Protein AF-A0A6N7UZ13-F1 (afdb_monomer_lite)

Sequence (105 aa):
MAEPQRTPAGPDYGNVPVIVSGVIAGFVAVTTAVVSTGGAENELRWQLGLAAGCITFIVCLLTFLLMIIAGKPNPDSMGHGSGVNRRFGAVPGSEDKDPDESRND

Secondary structure (DSSP, 8-state):
-------------TTHHHHHHHHHHHHHHHHHHHHTTTTSS----HHHHHHHHHHHHHHHHHHHHHHHHHHSPPPGGGTS-------TT--TT-----S------

pLDDT: mean 70.83, std 13.73, range [43.69, 94.56]

Foldseek 3Di:
DDDDPPDPPDPPCVCVLLVVLLVVLLVQLVCCQVVVCPPDPDPRPSVRSNVSSVVSSVVSSVVVVVVCVVPDDDPPVVPPDPPDPPPPPDDPDDDPPDPPPDPDD

Radius of gyration: 30.31 Å; chains: 1; bounding box: 91×40×66 Å

Structure (mmCIF, N/CA/C/O backbone):
data_AF-A0A6N7UZ13-F1
#
_entry.id   AF-A0A6N7UZ13-F1
#
loop_
_atom_site.group_PDB
_atom_site.id
_atom_site.type_symbol
_atom_site.label_atom_id
_atom_site.label_alt_id
_atom_site.label_comp_id
_atom_site.label_asym_id
_atom_site.label_entity_id
_atom_site.label_seq_id
_atom_site.pdbx_PDB_ins_code
_atom_site.Cartn_x
_atom_site.Cartn_y
_atom_site.Cartn_z
_atom_site.occupancy
_atom_site.B_iso_or_equiv
_atom_site.auth_seq_id
_atom_site.auth_comp_id
_atom_site.auth_asym_id
_atom_site.auth_atom_id
_atom_site.pdbx_PDB_model_num
ATOM 1 N N . MET A 1 1 ? 14.523 9.155 -40.745 1.00 45.91 1 MET A N 1
ATOM 2 C CA . MET A 1 1 ? 13.078 8.859 -40.658 1.00 45.91 1 MET A CA 1
ATOM 3 C C . MET A 1 1 ? 12.924 7.821 -39.557 1.00 45.91 1 MET A C 1
ATOM 5 O O . MET A 1 1 ? 13.452 6.735 -39.728 1.00 45.91 1 MET A O 1
ATOM 9 N N . ALA A 1 2 ? 12.377 8.185 -38.394 1.00 43.69 2 ALA A N 1
ATOM 10 C CA . ALA A 1 2 ? 12.247 7.270 -37.256 1.00 43.69 2 ALA A CA 1
ATOM 11 C C . ALA A 1 2 ? 10.892 6.549 -37.328 1.00 43.69 2 ALA A C 1
ATOM 13 O O . ALA A 1 2 ? 9.867 7.205 -37.511 1.00 43.69 2 ALA A O 1
ATOM 14 N N . GLU A 1 3 ? 10.898 5.219 -37.230 1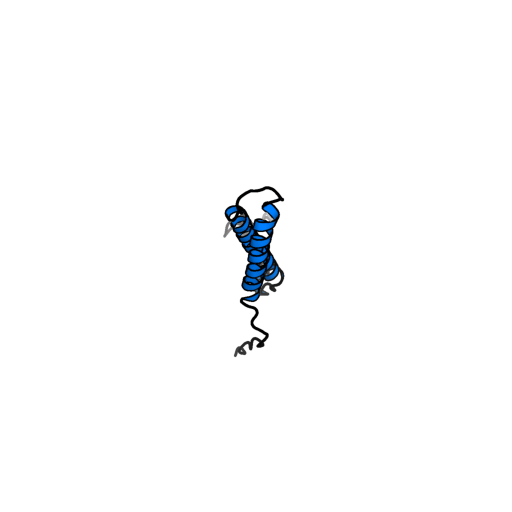.00 54.44 3 GLU A N 1
ATOM 15 C CA . GLU A 1 3 ? 9.679 4.408 -37.188 1.00 54.44 3 GLU A CA 1
ATOM 16 C C . GLU A 1 3 ? 8.849 4.715 -35.929 1.00 54.44 3 GLU A C 1
ATOM 18 O O . GLU A 1 3 ? 9.413 4.836 -34.836 1.00 54.44 3 GLU A O 1
AT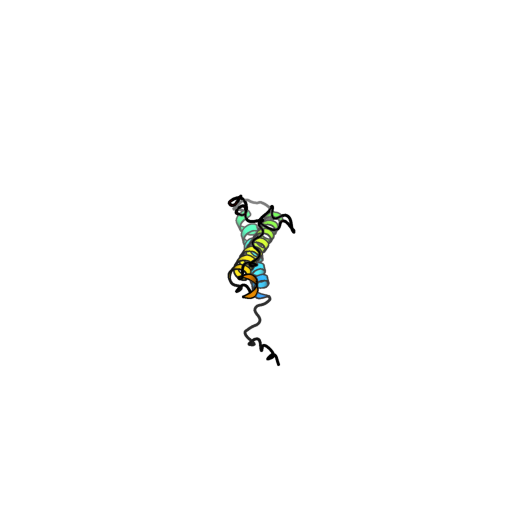OM 23 N N . PRO A 1 4 ? 7.510 4.799 -36.039 1.00 57.47 4 PRO A N 1
ATOM 24 C CA . PRO A 1 4 ? 6.648 4.909 -34.877 1.00 57.47 4 PRO A CA 1
ATOM 25 C C . PRO A 1 4 ? 6.671 3.570 -34.134 1.00 57.47 4 PRO A C 1
ATOM 27 O O . PRO A 1 4 ? 6.207 2.552 -34.644 1.00 57.47 4 PRO A O 1
ATOM 30 N N . GLN A 1 5 ? 7.224 3.572 -32.922 1.00 56.09 5 GLN A N 1
ATOM 31 C CA . GLN A 1 5 ? 7.193 2.435 -32.006 1.00 56.09 5 GLN A CA 1
ATOM 32 C C . GLN A 1 5 ? 5.733 2.021 -31.755 1.00 56.09 5 GLN A C 1
ATOM 34 O O . GLN A 1 5 ? 5.032 2.637 -30.954 1.00 56.09 5 GLN A O 1
ATOM 39 N N . ARG A 1 6 ? 5.246 0.983 -32.447 1.00 55.78 6 ARG A N 1
ATOM 40 C CA . ARG A 1 6 ? 3.990 0.324 -32.078 1.00 55.78 6 ARG A CA 1
ATOM 41 C C . ARG A 1 6 ? 4.240 -0.482 -30.812 1.00 55.78 6 ARG A C 1
ATOM 43 O O . ARG A 1 6 ? 4.770 -1.588 -30.871 1.00 55.78 6 ARG A O 1
ATOM 50 N N . THR A 1 7 ? 3.828 0.060 -29.674 1.00 61.19 7 THR A N 1
ATOM 51 C CA . THR A 1 7 ? 3.645 -0.729 -28.456 1.00 61.19 7 THR A CA 1
ATOM 52 C C . THR A 1 7 ? 2.611 -1.823 -28.752 1.00 61.19 7 THR A C 1
ATOM 54 O O . THR A 1 7 ? 1.515 -1.499 -29.219 1.00 61.19 7 THR A O 1
ATOM 57 N N . PRO A 1 8 ? 2.927 -3.114 -28.553 1.00 55.81 8 PRO A N 1
ATOM 58 C CA . PRO A 1 8 ? 1.943 -4.168 -28.736 1.00 55.81 8 PRO A CA 1
ATOM 59 C C . PRO A 1 8 ? 0.815 -3.964 -27.720 1.00 55.81 8 PRO A C 1
ATOM 61 O O . PRO A 1 8 ? 1.076 -3.711 -26.545 1.00 55.81 8 PRO A O 1
ATOM 64 N N . ALA A 1 9 ? -0.434 -4.069 -28.177 1.00 60.78 9 ALA A N 1
ATOM 65 C CA . ALA A 1 9 ? -1.629 -4.051 -27.336 1.00 60.78 9 ALA A CA 1
ATOM 66 C C . ALA A 1 9 ? -1.704 -5.347 -26.503 1.00 60.78 9 ALA A C 1
ATOM 68 O O . ALA A 1 9 ? -2.525 -6.226 -26.755 1.00 60.78 9 ALA A O 1
ATOM 69 N N . GLY A 1 10 ? -0.777 -5.511 -25.559 1.00 59.28 10 GLY A N 1
ATOM 70 C CA . GLY A 1 10 ? -0.914 -6.463 -24.464 1.00 59.28 10 GLY A CA 1
ATOM 71 C C . GLY A 1 10 ? -1.975 -5.962 -23.479 1.00 59.28 10 GLY A C 1
ATOM 72 O O . GLY A 1 10 ? -2.268 -4.764 -23.476 1.00 59.28 10 GLY A O 1
ATOM 73 N N . PRO A 1 11 ? -2.571 -6.841 -22.655 1.00 61.12 11 PRO A N 1
ATOM 74 C CA . PRO A 1 11 ? -3.552 -6.414 -21.666 1.00 61.12 11 PRO A CA 1
ATOM 75 C C . PRO A 1 11 ? -2.959 -5.303 -20.792 1.00 61.12 11 PRO A C 1
ATOM 77 O O . PRO A 1 11 ? -1.842 -5.432 -20.291 1.00 61.12 11 PRO A O 1
ATOM 80 N N . ASP A 1 12 ? -3.677 -4.189 -20.667 1.00 69.88 12 ASP A N 1
ATOM 81 C CA . ASP A 1 12 ? -3.227 -3.043 -19.884 1.00 69.88 12 ASP A CA 1
ATOM 82 C C . ASP A 1 12 ? -3.296 -3.392 -18.394 1.00 69.88 12 ASP A C 1
ATOM 84 O O . ASP A 1 12 ? -4.357 -3.397 -17.767 1.00 69.88 12 ASP A O 1
ATOM 88 N N . TYR A 1 13 ? -2.140 -3.743 -17.833 1.00 68.88 13 TYR A N 1
ATOM 89 C CA . TYR A 1 13 ? -1.992 -4.094 -16.426 1.00 68.88 13 TYR A CA 1
ATOM 90 C C . TYR A 1 13 ? -1.685 -2.876 -15.537 1.00 68.88 13 TYR A C 1
ATOM 92 O O . TYR A 1 13 ? -1.335 -3.065 -14.370 1.00 68.88 13 TYR A O 1
ATOM 100 N N . GLY A 1 14 ? -1.813 -1.639 -16.041 1.00 75.88 14 GLY A N 1
ATOM 101 C CA . GLY A 1 14 ? -1.356 -0.422 -15.354 1.00 75.88 14 GLY A CA 1
ATOM 102 C C . GLY A 1 14 ? -1.873 -0.261 -13.920 1.00 75.88 14 GLY A C 1
ATOM 103 O O . GLY A 1 14 ? -1.135 0.174 -13.038 1.00 75.88 14 GLY A O 1
ATOM 104 N N . ASN A 1 15 ? -3.104 -0.710 -13.655 1.00 83.81 15 ASN A N 1
ATOM 105 C CA . ASN A 1 15 ? -3.736 -0.595 -12.335 1.00 83.81 15 ASN A CA 1
ATOM 106 C C . ASN A 1 15 ? -3.706 -1.892 -11.512 1.00 83.81 15 ASN A C 1
ATOM 108 O O . ASN A 1 15 ? -4.105 -1.889 -10.345 1.00 83.81 15 ASN A O 1
ATOM 112 N N . VAL A 1 16 ? -3.232 -3.004 -12.081 1.00 87.19 16 VAL A N 1
ATOM 113 C CA . VAL A 1 16 ? -3.232 -4.315 -11.410 1.00 87.19 16 VAL A CA 1
ATOM 114 C C . VAL A 1 16 ? -2.473 -4.313 -10.080 1.00 87.19 16 VAL A C 1
ATOM 116 O O . VAL A 1 16 ? -3.028 -4.830 -9.110 1.00 87.19 16 VAL A O 1
ATOM 119 N N . PRO A 1 17 ? -1.287 -3.686 -9.954 1.00 85.69 17 PRO A N 1
ATOM 120 C CA . PRO A 1 17 ? -0.578 -3.631 -8.675 1.00 85.69 17 PRO A CA 1
ATOM 121 C C . PRO A 1 17 ? -1.401 -2.967 -7.565 1.00 85.69 17 PRO A C 1
ATOM 123 O O . PRO A 1 17 ? -1.397 -3.429 -6.425 1.00 85.69 17 PRO A O 1
ATOM 126 N N . VAL A 1 18 ? -2.146 -1.910 -7.899 1.00 87.31 18 VAL A N 1
ATOM 127 C CA . VAL A 1 18 ? -2.963 -1.154 -6.939 1.00 87.31 18 VAL A CA 1
ATOM 128 C C . VAL A 1 18 ? -4.191 -1.957 -6.526 1.00 87.31 18 VAL A C 1
ATOM 130 O O . VAL A 1 18 ? -4.480 -2.067 -5.335 1.00 87.31 18 VAL A O 1
ATOM 133 N N . ILE A 1 19 ? -4.884 -2.560 -7.495 1.00 89.19 19 ILE A N 1
ATOM 134 C CA . ILE A 1 19 ? -6.095 -3.352 -7.246 1.00 89.19 19 ILE A CA 1
ATOM 135 C C . ILE A 1 19 ? -5.761 -4.571 -6.378 1.00 89.19 19 ILE A C 1
ATOM 137 O O . ILE A 1 19 ? -6.415 -4.801 -5.362 1.00 89.19 19 ILE A O 1
ATOM 141 N N . VAL A 1 20 ? -4.708 -5.316 -6.728 1.00 89.62 20 VAL A N 1
ATOM 142 C CA . VAL A 1 20 ? -4.282 -6.505 -5.974 1.00 89.62 20 VAL A CA 1
ATOM 143 C C . VAL A 1 20 ? -3.837 -6.127 -4.561 1.00 89.62 20 VAL A C 1
ATOM 145 O O . VAL A 1 20 ? -4.274 -6.756 -3.597 1.00 89.62 20 VAL A O 1
ATOM 148 N N . SER A 1 21 ? -3.039 -5.063 -4.414 1.00 84.56 21 SER A N 1
ATOM 149 C CA . SER A 1 21 ? -2.620 -4.574 -3.092 1.00 84.56 21 SER A CA 1
ATOM 150 C C . SER A 1 21 ? -3.819 -4.162 -2.236 1.00 84.56 21 SER A C 1
ATOM 152 O O . SER A 1 21 ? -3.855 -4.469 -1.046 1.00 84.56 21 SER A O 1
ATOM 154 N N . GLY A 1 22 ? -4.820 -3.506 -2.832 1.00 86.62 22 GLY A N 1
ATOM 155 C CA . GLY A 1 22 ? -6.032 -3.068 -2.138 1.00 86.62 22 GLY A CA 1
ATOM 156 C C . GLY A 1 22 ? -6.872 -4.234 -1.617 1.00 86.62 22 GLY A C 1
ATOM 157 O O . GLY A 1 22 ? -7.305 -4.211 -0.465 1.00 86.62 22 GLY A O 1
ATOM 158 N N . VAL A 1 23 ? -7.050 -5.284 -2.426 1.00 91.69 23 VAL A N 1
ATOM 159 C CA . VAL A 1 23 ? -7.785 -6.494 -2.019 1.00 91.69 23 VAL A CA 1
ATOM 160 C C . VAL A 1 23 ? -7.077 -7.205 -0.865 1.00 91.69 23 VAL A C 1
ATOM 162 O O . VAL A 1 23 ? -7.719 -7.543 0.131 1.00 91.69 23 VAL A O 1
ATOM 165 N N . ILE A 1 24 ? -5.756 -7.390 -0.961 1.00 87.75 24 ILE A N 1
ATOM 166 C CA . ILE A 1 24 ? -4.960 -8.032 0.097 1.00 87.75 24 ILE A CA 1
ATOM 167 C C . ILE A 1 24 ? -5.023 -7.210 1.388 1.00 87.75 24 ILE A C 1
ATOM 169 O O . ILE A 1 24 ? -5.264 -7.763 2.459 1.00 87.75 24 ILE A O 1
ATOM 173 N N . ALA A 1 25 ? -4.866 -5.890 1.294 1.00 84.62 25 ALA A N 1
ATOM 174 C CA . ALA A 1 25 ? -4.943 -4.998 2.444 1.00 84.62 25 ALA A CA 1
ATOM 175 C C . ALA A 1 25 ? -6.315 -5.028 3.124 1.00 84.62 25 ALA A C 1
ATOM 177 O O . ALA A 1 25 ? -6.386 -5.099 4.350 1.00 84.62 25 ALA A O 1
ATOM 178 N N . GLY A 1 26 ? -7.398 -5.016 2.342 1.00 84.12 26 GLY A N 1
ATOM 179 C CA . GLY A 1 26 ? -8.757 -5.145 2.864 1.00 84.12 26 GLY A CA 1
ATOM 180 C C . GLY A 1 26 ? -8.966 -6.477 3.580 1.00 84.12 26 GLY A C 1
ATOM 181 O O . GLY A 1 26 ? -9.479 -6.500 4.699 1.00 84.12 26 GLY A O 1
ATOM 182 N N . PHE A 1 27 ? -8.498 -7.577 2.985 1.00 89.81 27 PHE A N 1
ATOM 183 C CA . PHE A 1 27 ? -8.563 -8.896 3.609 1.00 89.81 27 PHE A CA 1
ATOM 184 C C . PHE A 1 27 ? -7.795 -8.929 4.936 1.00 89.81 27 PHE A C 1
ATOM 186 O O . PHE A 1 27 ? -8.360 -9.319 5.955 1.00 89.81 27 PHE A O 1
ATOM 193 N N . VAL A 1 28 ? -6.555 -8.430 4.954 1.00 85.50 28 VAL A N 1
ATOM 194 C CA . VAL A 1 28 ? -5.724 -8.376 6.165 1.00 85.50 28 VAL A CA 1
ATOM 195 C C . VAL A 1 28 ? -6.329 -7.471 7.236 1.00 85.50 28 VAL A C 1
ATOM 197 O O . VAL A 1 28 ? -6.275 -7.820 8.417 1.00 85.50 28 VAL A O 1
ATOM 200 N N . ALA A 1 29 ? -6.948 -6.350 6.860 1.00 77.19 29 ALA A N 1
ATOM 201 C CA . ALA A 1 29 ? -7.633 -5.464 7.797 1.00 77.19 29 ALA A CA 1
ATOM 202 C C . ALA A 1 29 ? -8.775 -6.192 8.516 1.00 77.19 29 ALA A C 1
ATOM 204 O O . ALA A 1 29 ? -8.867 -6.149 9.744 1.00 77.19 29 ALA A O 1
ATOM 205 N N . VAL A 1 30 ? -9.608 -6.907 7.750 1.00 80.94 30 VAL A N 1
ATOM 206 C CA . VAL A 1 30 ? -10.750 -7.669 8.270 1.00 80.94 30 VAL A CA 1
ATOM 207 C C . VAL A 1 30 ? -10.273 -8.841 9.125 1.00 80.94 30 VAL A C 1
ATOM 209 O O . VAL A 1 30 ? -10.726 -8.986 10.261 1.00 80.94 30 VAL A O 1
ATOM 212 N N . THR A 1 31 ? -9.322 -9.647 8.645 1.00 81.62 31 THR A N 1
ATOM 213 C CA . THR A 1 31 ? -8.805 -10.781 9.423 1.00 81.62 31 THR A CA 1
ATOM 214 C C . THR A 1 31 ? -8.095 -10.320 10.686 1.00 81.62 31 THR A C 1
ATOM 216 O O . THR A 1 31 ? -8.275 -10.934 11.728 1.00 81.62 31 THR A O 1
ATOM 219 N N . THR A 1 32 ? -7.337 -9.222 10.643 1.00 80.00 32 THR A N 1
ATOM 220 C CA . THR A 1 32 ? -6.668 -8.675 11.834 1.00 80.00 32 THR A CA 1
ATOM 221 C C . THR A 1 32 ? -7.677 -8.128 12.836 1.00 80.00 32 THR A C 1
ATOM 223 O O . THR A 1 32 ? -7.543 -8.390 14.030 1.00 80.00 32 THR A O 1
ATOM 226 N N . ALA A 1 33 ? -8.711 -7.422 12.366 1.00 74.25 33 ALA A N 1
ATOM 227 C CA . ALA A 1 33 ? -9.786 -6.926 13.221 1.00 74.25 33 ALA A CA 1
ATOM 228 C C . ALA A 1 33 ? -10.508 -8.066 13.951 1.00 74.25 33 ALA A C 1
ATOM 230 O O . ALA A 1 33 ? -10.815 -7.916 15.128 1.00 74.25 33 ALA A O 1
ATOM 231 N N . VAL A 1 34 ? -10.743 -9.197 13.276 1.00 74.50 34 VAL A N 1
ATOM 232 C CA . VAL A 1 34 ? -11.436 -10.362 13.848 1.00 74.50 34 VAL A CA 1
ATOM 233 C C . VAL A 1 34 ? -10.498 -11.198 14.722 1.00 74.50 34 VAL A C 1
ATOM 235 O O . VAL A 1 34 ? -10.812 -11.462 15.877 1.00 74.50 34 VAL A O 1
ATOM 238 N N . VAL A 1 35 ? -9.319 -11.579 14.231 1.00 74.75 35 VAL A N 1
ATOM 239 C CA . VAL A 1 35 ? -8.372 -12.451 14.953 1.00 74.75 35 VAL A CA 1
ATOM 240 C C . VAL A 1 35 ? -7.800 -11.762 16.192 1.00 74.75 35 VAL A C 1
ATOM 242 O O . VAL A 1 35 ? -7.623 -12.412 17.221 1.00 74.75 35 VAL A O 1
ATOM 245 N N . SER A 1 36 ? -7.585 -10.441 16.155 1.00 66.75 36 SER A N 1
ATOM 246 C CA . SER A 1 36 ? -7.120 -9.700 17.334 1.00 66.75 36 SER A CA 1
ATOM 247 C C . SER A 1 36 ? -8.132 -9.681 18.489 1.00 66.75 36 SER A C 1
ATOM 249 O O . SER A 1 36 ? -7.746 -9.287 19.590 1.00 66.75 36 SER A O 1
ATOM 251 N N . THR A 1 37 ? -9.394 -10.072 18.278 1.00 65.12 37 THR A N 1
ATOM 252 C CA . THR A 1 37 ? -10.382 -10.171 19.370 1.00 65.12 37 THR A CA 1
ATOM 253 C C . THR A 1 37 ? -10.187 -11.416 20.236 1.00 65.12 37 THR A C 1
ATOM 255 O O . THR A 1 37 ? -10.702 -11.455 21.348 1.00 65.12 37 THR A O 1
ATOM 258 N N . GLY A 1 38 ? -9.392 -12.397 19.779 1.00 54.56 38 GLY A N 1
ATOM 259 C CA . GLY A 1 38 ? -8.701 -13.370 20.636 1.00 54.56 38 GLY A CA 1
ATOM 260 C C . GLY A 1 38 ? -9.545 -14.175 21.636 1.00 54.56 38 GLY A C 1
ATOM 261 O O . GLY A 1 38 ? -8.971 -14.738 22.561 1.00 54.56 38 GLY A O 1
ATOM 262 N N . GLY A 1 39 ? -10.872 -14.237 21.491 1.00 55.97 39 GLY A N 1
ATOM 263 C CA . GLY A 1 39 ? -11.761 -15.006 22.369 1.00 55.97 39 GLY A CA 1
ATOM 264 C C . GLY A 1 39 ? -12.215 -14.323 23.667 1.00 55.97 39 GLY A C 1
ATOM 265 O O . GLY A 1 39 ? -12.885 -14.977 24.459 1.00 55.97 39 GLY A O 1
ATOM 266 N N . ALA A 1 40 ? -11.918 -13.042 23.900 1.00 45.56 40 ALA A N 1
ATOM 267 C CA . ALA A 1 40 ? -12.403 -12.320 25.079 1.00 45.56 40 ALA A CA 1
ATOM 268 C C . ALA A 1 40 ? -13.290 -11.156 24.645 1.00 45.56 40 ALA A C 1
ATOM 270 O O . ALA A 1 40 ? -12.803 -10.322 23.892 1.00 45.56 40 ALA A O 1
ATOM 271 N N . GLU A 1 41 ? -14.539 -11.168 25.126 1.00 54.47 41 GLU A N 1
ATOM 272 C CA . GLU A 1 41 ? -15.594 -10.152 25.385 1.00 54.47 41 GLU A CA 1
ATOM 273 C C . GLU A 1 41 ? -15.340 -8.649 25.087 1.00 54.47 41 GLU A C 1
ATOM 275 O O . GLU A 1 41 ? -15.992 -7.774 25.648 1.00 54.47 41 GLU A O 1
ATOM 280 N N . ASN A 1 42 ? -14.408 -8.314 24.207 1.00 57.62 42 ASN A N 1
ATOM 281 C CA . ASN A 1 42 ? -13.910 -6.977 23.947 1.00 57.62 42 ASN A CA 1
ATOM 282 C C . ASN A 1 42 ? -14.437 -6.477 22.605 1.00 57.62 42 ASN A C 1
ATOM 284 O O . ASN A 1 42 ? -14.531 -7.229 21.630 1.00 57.62 42 ASN A O 1
ATOM 288 N N . GLU A 1 43 ? -14.741 -5.180 22.561 1.00 62.19 43 GLU A N 1
ATOM 289 C CA . GLU A 1 43 ? -15.171 -4.481 21.355 1.00 62.19 43 GLU A CA 1
ATOM 290 C C . GLU A 1 43 ? -14.219 -4.724 20.181 1.00 62.19 43 GLU A C 1
ATOM 292 O O . GLU A 1 43 ? -12.990 -4.767 20.309 1.00 62.19 43 GLU A O 1
ATOM 297 N N . LEU A 1 44 ? -14.823 -4.864 19.004 1.00 61.28 44 LEU A N 1
ATOM 298 C CA . LEU A 1 44 ? -14.139 -5.098 17.745 1.00 61.28 44 LEU A CA 1
ATOM 299 C C . LEU A 1 44 ? -13.104 -3.982 17.520 1.00 61.28 44 LEU A C 1
ATOM 301 O O . LEU A 1 44 ? -13.457 -2.818 17.327 1.00 61.28 44 LEU A O 1
ATOM 305 N N . ARG A 1 45 ? -11.807 -4.326 17.574 1.00 71.00 45 ARG A N 1
ATOM 306 C CA . ARG A 1 45 ? -10.687 -3.363 17.529 1.00 71.00 45 ARG A CA 1
ATOM 307 C C . ARG A 1 45 ? -10.452 -2.843 16.111 1.00 71.00 45 ARG A C 1
ATOM 309 O O . ARG A 1 45 ? -9.404 -3.074 15.505 1.00 71.00 45 ARG A O 1
ATOM 316 N N . TRP A 1 46 ? -11.423 -2.099 15.593 1.00 73.56 46 TRP A N 1
ATOM 317 C CA . TRP A 1 46 ? -11.414 -1.548 14.239 1.00 73.56 46 TRP A CA 1
ATOM 318 C C . TRP A 1 46 ? -10.194 -0.662 13.966 1.00 73.56 46 TRP A C 1
ATOM 320 O O . TRP A 1 46 ? -9.621 -0.718 12.883 1.00 73.56 46 TRP A O 1
ATOM 330 N N . GLN A 1 47 ? -9.728 0.084 14.972 1.00 73.94 47 GLN A N 1
ATOM 331 C CA . GLN A 1 47 ? -8.522 0.909 14.851 1.00 73.94 47 GLN A CA 1
ATOM 332 C C . GLN A 1 47 ? -7.270 0.075 14.541 1.00 73.94 47 GLN A C 1
ATOM 334 O O . GLN A 1 47 ? -6.432 0.497 13.747 1.00 73.94 47 GLN A O 1
ATOM 339 N N . LEU A 1 48 ? -7.157 -1.124 15.125 1.00 79.31 48 LEU A N 1
ATOM 340 C CA . LEU A 1 48 ? -6.015 -2.007 14.898 1.00 79.31 48 LEU A CA 1
ATOM 341 C C . LEU A 1 48 ? -6.110 -2.711 13.541 1.00 79.31 48 LEU A C 1
ATOM 343 O O . LEU A 1 48 ? -5.110 -2.799 12.833 1.00 79.31 48 LEU A O 1
ATOM 347 N N . GLY A 1 49 ? -7.310 -3.156 13.156 1.00 75.62 49 GLY A N 1
ATOM 348 C CA . GLY A 1 49 ? -7.557 -3.721 11.827 1.00 75.62 49 GLY A CA 1
ATOM 349 C C . GLY A 1 49 ? -7.277 -2.720 10.705 1.00 75.62 49 GLY A C 1
ATOM 350 O O . GLY A 1 49 ? -6.555 -3.041 9.765 1.00 75.62 49 GLY A O 1
ATOM 351 N N . LEU A 1 50 ? -7.767 -1.483 10.834 1.00 80.38 50 LEU A N 1
ATOM 352 C CA . LEU A 1 50 ? -7.528 -0.413 9.862 1.00 80.38 50 LEU A CA 1
ATOM 353 C C . LEU A 1 50 ? -6.038 -0.062 9.760 1.00 80.38 50 LEU A C 1
ATOM 355 O O . LEU A 1 50 ? -5.507 0.033 8.655 1.00 80.38 50 LEU A O 1
ATOM 359 N N . ALA A 1 51 ? -5.346 0.081 10.896 1.00 82.50 51 ALA A N 1
ATOM 360 C CA . ALA A 1 51 ? -3.911 0.349 10.909 1.00 82.50 51 ALA A CA 1
ATOM 361 C C . ALA A 1 51 ? -3.117 -0.776 10.224 1.00 82.50 51 ALA A C 1
ATOM 363 O O . ALA A 1 51 ? -2.289 -0.504 9.353 1.00 82.50 51 ALA A O 1
ATOM 364 N N . ALA A 1 52 ? -3.407 -2.038 10.555 1.00 77.44 52 ALA A N 1
ATOM 365 C CA . ALA A 1 52 ? -2.758 -3.196 9.943 1.00 77.44 52 ALA A CA 1
ATOM 366 C C . ALA A 1 52 ? -3.044 -3.303 8.434 1.00 77.44 52 ALA A C 1
ATOM 368 O O . ALA A 1 52 ? -2.137 -3.601 7.653 1.00 77.44 52 ALA A O 1
ATOM 369 N N . GLY A 1 53 ? -4.274 -3.000 8.012 1.00 79.75 53 GLY A N 1
ATOM 370 C CA . GLY A 1 53 ? -4.658 -2.916 6.603 1.00 79.75 53 GLY A CA 1
ATOM 371 C C . GLY A 1 53 ? -3.859 -1.863 5.840 1.00 79.75 53 GLY A C 1
ATOM 372 O O . GLY A 1 53 ? -3.253 -2.174 4.816 1.00 79.75 53 GLY A O 1
ATOM 373 N N . CYS A 1 54 ? -3.789 -0.637 6.369 1.00 81.44 54 CYS A N 1
ATOM 374 C CA . CYS A 1 54 ? -3.017 0.455 5.770 1.00 81.44 54 CYS A CA 1
ATOM 375 C C . CYS A 1 54 ? -1.529 0.110 5.640 1.00 81.44 54 CYS A C 1
ATOM 377 O O . CYS A 1 54 ? -0.936 0.333 4.586 1.00 81.44 54 CYS A O 1
ATOM 379 N N . ILE A 1 55 ? -0.929 -0.469 6.684 1.00 88.31 55 ILE A N 1
ATOM 380 C CA . ILE A 1 55 ? 0.480 -0.885 6.654 1.00 88.31 55 ILE A CA 1
ATOM 381 C C . ILE A 1 55 ? 0.693 -1.943 5.568 1.00 88.31 55 ILE A C 1
ATOM 383 O O . ILE A 1 55 ? 1.597 -1.810 4.744 1.00 88.31 55 ILE A O 1
ATOM 387 N N . THR A 1 56 ? -0.167 -2.959 5.522 1.00 86.50 56 THR A N 1
ATOM 388 C CA . THR A 1 56 ? -0.077 -4.040 4.530 1.00 86.50 56 THR A CA 1
ATOM 389 C C . THR A 1 56 ? -0.206 -3.508 3.104 1.00 86.50 56 THR A C 1
ATOM 391 O O . THR A 1 56 ? 0.575 -3.890 2.235 1.00 86.50 56 THR A O 1
ATOM 394 N N . PHE A 1 57 ? -1.136 -2.578 2.869 1.00 86.31 57 PHE A N 1
ATOM 395 C CA . PHE A 1 57 ? -1.304 -1.923 1.572 1.00 86.31 57 PHE A CA 1
ATOM 396 C C . PHE A 1 57 ? -0.013 -1.248 1.105 1.00 86.31 57 PHE A C 1
ATOM 398 O O . PHE A 1 57 ? 0.443 -1.483 -0.014 1.00 86.31 57 PHE A O 1
ATOM 405 N N . ILE A 1 58 ? 0.597 -0.448 1.984 1.00 91.81 58 ILE A N 1
ATOM 406 C CA . ILE A 1 58 ? 1.840 0.268 1.691 1.00 91.81 58 ILE A CA 1
ATOM 407 C C . ILE A 1 58 ? 2.963 -0.728 1.390 1.00 91.81 58 ILE A C 1
ATOM 409 O O . ILE A 1 58 ? 3.664 -0.564 0.396 1.00 91.81 58 ILE A O 1
ATOM 413 N N . VAL A 1 59 ? 3.112 -1.782 2.197 1.00 94.38 59 VAL A N 1
ATOM 414 C CA . VAL A 1 59 ? 4.144 -2.809 1.984 1.00 94.38 59 VAL A CA 1
ATOM 415 C C . VAL A 1 59 ? 3.978 -3.488 0.624 1.00 94.38 59 VAL A C 1
ATOM 417 O O . VAL A 1 59 ? 4.955 -3.578 -0.117 1.00 94.38 59 VAL A O 1
ATOM 420 N N . CYS A 1 60 ? 2.762 -3.894 0.246 1.00 90.12 60 CYS A N 1
ATOM 421 C CA . CYS A 1 60 ? 2.512 -4.480 -1.072 1.00 90.12 60 CYS A CA 1
ATOM 422 C C . CYS A 1 60 ? 2.878 -3.514 -2.204 1.00 90.12 60 CYS A C 1
ATOM 424 O O . CYS A 1 60 ? 3.581 -3.915 -3.133 1.00 90.12 60 CYS A O 1
ATOM 426 N N . LEU A 1 61 ? 2.470 -2.242 -2.114 1.00 90.81 61 LEU A N 1
ATOM 427 C CA . LEU A 1 61 ? 2.836 -1.234 -3.112 1.00 90.81 61 LEU A CA 1
ATOM 428 C C . LEU A 1 61 ? 4.354 -1.076 -3.229 1.00 90.81 61 LEU A C 1
ATOM 430 O O . LEU A 1 61 ? 4.867 -1.016 -4.344 1.00 90.81 61 LEU A O 1
ATOM 434 N N . LEU A 1 62 ? 5.075 -1.055 -2.106 1.00 94.56 62 LEU A N 1
ATOM 435 C CA . LEU A 1 62 ? 6.535 -0.983 -2.103 1.00 94.56 62 LEU A CA 1
ATOM 436 C C . LEU A 1 62 ? 7.158 -2.217 -2.762 1.00 94.56 62 LEU A C 1
ATOM 438 O O . LEU A 1 62 ? 8.056 -2.072 -3.588 1.00 94.56 62 LEU A O 1
ATOM 442 N N . THR A 1 63 ? 6.668 -3.421 -2.463 1.00 92.38 63 THR A N 1
ATOM 443 C CA . THR A 1 63 ? 7.158 -4.656 -3.091 1.00 92.38 63 THR A CA 1
ATOM 444 C C . THR A 1 63 ? 6.911 -4.663 -4.598 1.00 92.38 63 THR A C 1
ATOM 446 O O . THR A 1 63 ? 7.832 -4.958 -5.360 1.00 92.38 63 THR A O 1
ATOM 449 N N . PHE A 1 64 ? 5.705 -4.300 -5.046 1.00 89.62 64 PHE A N 1
ATOM 450 C CA . PHE A 1 64 ? 5.399 -4.188 -6.473 1.00 89.62 64 PHE A CA 1
ATOM 451 C C . PHE A 1 64 ? 6.260 -3.123 -7.147 1.00 89.62 64 PHE A C 1
ATOM 453 O O . PHE A 1 64 ? 6.797 -3.368 -8.225 1.00 89.62 64 PHE A O 1
ATOM 460 N N . LEU A 1 65 ? 6.441 -1.969 -6.506 1.00 89.38 65 LEU A N 1
ATOM 461 C CA . LEU A 1 65 ? 7.294 -0.903 -7.014 1.00 89.38 65 LEU A CA 1
ATOM 462 C C . LEU A 1 65 ? 8.740 -1.384 -7.179 1.00 89.38 65 LEU A C 1
ATOM 464 O O . LEU A 1 65 ? 9.338 -1.158 -8.231 1.00 89.38 65 LEU A O 1
ATOM 468 N N . LEU A 1 66 ? 9.280 -2.099 -6.188 1.00 91.50 66 LEU A N 1
ATOM 469 C CA . LEU A 1 66 ? 10.615 -2.691 -6.271 1.00 91.50 66 L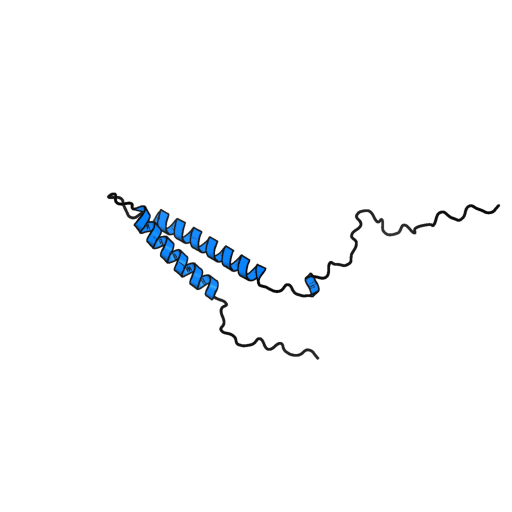EU A CA 1
ATOM 470 C C . LEU A 1 66 ? 10.711 -3.717 -7.404 1.00 91.50 66 LEU A C 1
ATOM 472 O O . LEU A 1 66 ? 11.666 -3.667 -8.171 1.00 91.50 66 LEU A O 1
ATOM 476 N N . MET A 1 67 ? 9.727 -4.606 -7.548 1.00 87.38 67 MET A N 1
ATOM 477 C CA . MET A 1 67 ? 9.674 -5.582 -8.645 1.00 87.38 67 MET A CA 1
ATOM 478 C C . MET A 1 67 ? 9.645 -4.902 -10.017 1.00 87.38 67 MET A C 1
ATOM 480 O O . MET A 1 67 ? 10.377 -5.308 -10.916 1.00 87.38 67 MET A O 1
ATOM 484 N N . ILE A 1 68 ? 8.843 -3.846 -10.176 1.00 85.19 68 ILE A N 1
ATOM 485 C CA . ILE A 1 68 ? 8.743 -3.089 -11.430 1.00 85.19 68 ILE A CA 1
ATOM 486 C C . ILE A 1 68 ? 10.067 -2.391 -11.743 1.00 85.19 68 ILE A C 1
ATOM 488 O O . ILE A 1 68 ? 10.496 -2.393 -12.892 1.00 85.19 68 ILE A O 1
ATOM 492 N N . ILE A 1 69 ? 10.724 -1.791 -10.748 1.00 82.88 69 ILE A N 1
ATOM 493 C CA . ILE A 1 69 ? 12.025 -1.137 -10.940 1.00 82.88 69 ILE A CA 1
ATOM 494 C C . ILE A 1 69 ? 13.105 -2.174 -11.267 1.00 82.88 69 ILE A C 1
ATOM 496 O O . ILE A 1 69 ? 13.887 -1.949 -12.184 1.00 82.88 69 ILE A O 1
ATOM 500 N N . ALA A 1 70 ? 13.117 -3.312 -10.571 1.00 82.81 70 ALA A N 1
ATOM 501 C CA . ALA A 1 70 ? 14.080 -4.388 -10.788 1.00 82.81 70 ALA A CA 1
ATOM 502 C C . ALA A 1 70 ? 13.904 -5.088 -12.145 1.00 82.81 70 ALA A C 1
ATOM 504 O O . ALA A 1 70 ? 14.884 -5.503 -12.755 1.00 82.81 70 ALA A O 1
ATOM 505 N N . GLY A 1 71 ? 12.664 -5.227 -12.619 1.00 74.75 71 GLY A N 1
ATOM 506 C CA . GLY A 1 71 ? 12.348 -5.876 -13.892 1.00 74.75 71 GLY A CA 1
ATOM 507 C C . GLY A 1 71 ? 12.420 -4.951 -15.107 1.00 74.75 71 GLY A C 1
ATOM 508 O O . GLY A 1 71 ? 12.354 -5.431 -16.238 1.00 74.75 71 GLY A O 1
ATOM 509 N N . LYS A 1 72 ? 12.528 -3.633 -14.907 1.00 76.69 72 LYS A N 1
ATOM 510 C CA . LYS A 1 72 ? 12.561 -2.675 -16.011 1.00 76.69 72 LYS A CA 1
ATOM 511 C C . LYS A 1 72 ? 13.969 -2.627 -16.606 1.00 76.69 72 LYS A C 1
ATOM 513 O O . LYS A 1 72 ? 14.896 -2.229 -15.898 1.00 76.69 72 LYS A O 1
ATOM 518 N N . PRO A 1 73 ? 14.144 -2.976 -17.894 1.00 70.81 73 PRO A N 1
ATOM 519 C CA . PRO A 1 73 ? 15.433 -2.829 -18.546 1.00 70.81 73 PRO A CA 1
ATOM 520 C C . PRO A 1 73 ? 15.833 -1.352 -18.517 1.00 70.81 73 PRO A C 1
ATOM 522 O O . PRO A 1 73 ? 15.067 -0.465 -18.902 1.00 70.81 73 PRO A O 1
ATOM 525 N N . ASN A 1 74 ? 17.025 -1.090 -17.991 1.00 73.25 74 ASN A N 1
ATOM 526 C CA . ASN A 1 74 ? 17.596 0.244 -17.975 1.00 73.25 74 ASN A CA 1
ATOM 527 C C . ASN A 1 74 ? 17.939 0.643 -19.423 1.00 73.25 74 ASN A C 1
ATOM 529 O O . ASN A 1 74 ? 18.561 -0.164 -20.111 1.00 73.25 74 ASN A O 1
ATOM 533 N N . PRO A 1 75 ? 17.554 1.839 -19.906 1.00 73.38 75 PRO A N 1
ATOM 534 C CA . PRO A 1 75 ? 17.856 2.262 -21.270 1.00 73.38 75 PRO A CA 1
ATOM 535 C C . PRO A 1 75 ? 19.365 2.244 -21.526 1.00 73.38 75 PRO A C 1
ATOM 537 O O . PRO A 1 75 ? 20.156 2.647 -20.667 1.00 73.38 75 PRO A O 1
ATOM 540 N N . ASP A 1 76 ? 19.751 1.811 -22.727 1.00 64.69 76 ASP A N 1
ATOM 541 C CA . ASP A 1 76 ? 21.145 1.539 -23.105 1.00 64.69 76 ASP A CA 1
ATOM 542 C C . ASP A 1 76 ? 22.067 2.757 -22.905 1.00 64.69 76 ASP A C 1
ATOM 544 O O . ASP A 1 76 ? 23.242 2.625 -22.565 1.00 64.69 76 ASP A O 1
ATOM 548 N N . SER A 1 77 ? 21.515 3.971 -22.992 1.00 65.88 77 SER A N 1
ATOM 549 C CA . SER A 1 77 ? 22.235 5.230 -22.771 1.00 65.88 77 SER A CA 1
ATOM 550 C C . SER A 1 77 ? 22.639 5.499 -21.315 1.00 65.88 77 SER A C 1
ATOM 552 O O . SER A 1 77 ? 23.459 6.381 -21.078 1.00 65.88 77 SER A O 1
ATOM 554 N N . MET A 1 78 ? 22.069 4.788 -20.335 1.00 63.38 78 MET A N 1
ATOM 555 C CA . MET A 1 78 ? 22.391 4.938 -18.907 1.00 63.38 78 MET A CA 1
ATOM 556 C C . MET A 1 78 ? 23.373 3.868 -18.388 1.00 63.38 78 MET A C 1
ATOM 558 O O . MET A 1 78 ? 23.853 3.991 -17.265 1.00 63.38 78 MET A O 1
ATOM 562 N N . GLY A 1 79 ? 23.685 2.833 -19.182 1.00 58.69 79 GLY A N 1
ATOM 563 C CA . GLY A 1 79 ? 24.690 1.804 -18.856 1.00 58.69 79 GLY A CA 1
ATOM 564 C C . GLY A 1 79 ? 26.110 2.146 -19.321 1.00 58.69 79 GLY A C 1
ATOM 565 O O . GLY A 1 79 ? 27.088 1.593 -18.818 1.00 58.69 79 GLY A O 1
ATOM 566 N N . HIS A 1 80 ? 26.245 3.099 -20.244 1.00 60.81 80 HIS A N 1
ATOM 567 C CA . HIS A 1 80 ? 27.535 3.673 -20.591 1.00 60.81 80 HIS A CA 1
ATOM 568 C C . HIS A 1 80 ? 27.948 4.630 -19.476 1.00 60.81 80 HIS A C 1
ATOM 570 O O . HIS A 1 80 ? 27.495 5.773 -19.415 1.00 60.81 80 HIS A O 1
ATOM 576 N N . GLY A 1 81 ? 28.808 4.155 -18.567 1.00 60.28 81 GLY A N 1
ATOM 577 C CA . GLY A 1 81 ? 29.529 5.041 -17.658 1.00 60.28 81 GLY A CA 1
ATOM 578 C C . GLY A 1 81 ? 30.048 6.230 -18.462 1.00 60.28 81 GLY A C 1
ATOM 579 O O . GLY A 1 81 ? 30.560 6.032 -19.559 1.00 60.28 81 GLY A O 1
ATOM 580 N N . SER A 1 82 ? 29.854 7.448 -17.946 1.00 63.06 82 SER A N 1
ATOM 581 C CA . SER A 1 82 ? 29.998 8.733 -18.656 1.00 63.06 82 SER A CA 1
ATOM 582 C C . SER A 1 82 ? 31.294 8.915 -19.469 1.00 63.06 82 SER A C 1
ATOM 584 O O . SER A 1 82 ? 31.440 9.949 -20.111 1.00 63.06 82 SER A O 1
ATOM 586 N N . GLY A 1 83 ? 32.276 8.010 -19.389 1.00 58.25 83 GLY A N 1
ATOM 587 C CA . GLY A 1 83 ? 33.596 8.102 -20.015 1.00 58.25 83 GLY A CA 1
ATOM 588 C C . GLY A 1 83 ? 34.464 9.208 -19.415 1.00 58.25 83 GLY A C 1
ATOM 589 O O . GLY A 1 83 ? 35.677 9.218 -19.589 1.00 58.25 83 GLY A O 1
ATOM 590 N N . VAL A 1 84 ? 33.855 10.124 -18.659 1.00 62.38 84 VAL A N 1
ATOM 591 C CA . VAL A 1 84 ? 34.509 11.233 -17.988 1.00 62.38 84 VAL A CA 1
ATOM 592 C C . VAL A 1 84 ? 35.230 10.692 -16.763 1.00 62.38 84 VAL A C 1
ATOM 594 O O . VAL A 1 84 ? 34.639 10.478 -15.702 1.00 62.38 84 VAL A O 1
ATOM 597 N N . ASN A 1 85 ? 36.537 10.504 -16.918 1.00 58.28 85 ASN A N 1
ATOM 598 C CA . ASN A 1 85 ? 37.464 10.323 -15.815 1.00 58.28 85 ASN A CA 1
ATOM 599 C C . ASN A 1 85 ? 37.485 11.613 -14.983 1.00 58.28 85 ASN A C 1
ATOM 601 O O . ASN A 1 85 ? 38.277 12.519 -15.240 1.00 58.28 85 ASN A O 1
ATOM 605 N N . ARG A 1 86 ? 36.582 11.732 -14.003 1.00 63.66 86 ARG A N 1
ATOM 606 C CA . ARG A 1 86 ? 36.601 12.830 -13.029 1.00 63.66 86 ARG A CA 1
ATOM 607 C C . ARG A 1 86 ? 37.778 12.614 -12.079 1.00 63.66 86 ARG A C 1
ATOM 609 O O . ARG A 1 86 ? 37.600 12.170 -10.948 1.00 63.66 86 ARG A O 1
ATOM 616 N N . ARG A 1 87 ? 38.994 12.911 -12.545 1.00 61.47 87 ARG A N 1
ATOM 617 C CA . ARG A 1 87 ? 40.137 13.097 -11.651 1.00 61.47 87 ARG A CA 1
ATOM 618 C C . ARG A 1 87 ? 39.899 14.392 -10.889 1.00 61.47 87 ARG A C 1
ATOM 620 O O . ARG A 1 87 ? 40.041 15.483 -11.435 1.00 61.47 87 ARG A O 1
ATOM 627 N N . PHE A 1 88 ? 39.495 14.266 -9.632 1.00 54.22 88 PHE A N 1
ATOM 628 C CA . PHE A 1 88 ? 39.516 15.383 -8.701 1.00 54.22 88 PHE A CA 1
ATOM 629 C C . PHE A 1 88 ? 40.973 15.841 -8.556 1.00 54.22 88 PHE A C 1
ATOM 631 O O . PHE A 1 88 ? 41.798 15.098 -8.033 1.00 54.22 88 PHE A O 1
ATOM 638 N N . GLY A 1 89 ? 41.290 17.024 -9.089 1.00 57.44 89 GLY A N 1
ATOM 639 C CA . GLY A 1 89 ? 42.618 17.637 -8.984 1.00 57.44 89 GLY A CA 1
ATOM 640 C C . GLY A 1 89 ? 43.273 18.073 -10.297 1.00 57.44 89 GLY A C 1
ATOM 641 O O . GLY A 1 89 ? 44.315 18.715 -10.238 1.00 57.44 89 GLY A O 1
ATOM 642 N N . ALA A 1 90 ? 42.698 17.783 -11.470 1.00 57.91 90 ALA A N 1
ATOM 643 C CA . ALA A 1 90 ? 43.230 18.324 -12.723 1.00 57.91 90 ALA A CA 1
ATOM 644 C C . ALA A 1 90 ? 42.874 19.816 -12.842 1.00 57.91 90 ALA A C 1
ATOM 646 O O . ALA A 1 90 ? 41.713 20.171 -13.055 1.00 57.91 90 ALA A O 1
ATOM 647 N N . VAL A 1 91 ? 43.871 20.684 -12.668 1.00 61.53 91 VAL A N 1
ATOM 648 C CA . VAL A 1 91 ? 43.752 22.118 -12.947 1.00 61.53 91 VAL A CA 1
ATOM 649 C C . VAL A 1 91 ? 43.675 22.279 -14.470 1.00 61.53 91 VAL A C 1
ATOM 651 O O . VAL A 1 91 ? 44.574 21.811 -15.169 1.00 61.53 91 VAL A O 1
ATOM 654 N N . PRO A 1 92 ? 42.611 22.883 -15.026 1.00 54.00 92 PRO A N 1
ATOM 655 C CA . PRO A 1 92 ? 42.519 23.088 -16.465 1.00 54.00 92 PRO A CA 1
ATOM 656 C C . PRO A 1 92 ? 43.587 24.105 -16.891 1.00 54.00 92 PRO A C 1
ATOM 658 O O . PRO A 1 92 ? 43.513 25.269 -16.506 1.00 54.00 92 PRO A O 1
ATOM 661 N N . GLY A 1 93 ? 44.581 23.652 -17.661 1.00 57.25 93 GLY A N 1
ATOM 662 C CA . GLY A 1 93 ? 45.628 24.507 -18.235 1.00 57.25 93 GLY A CA 1
ATOM 663 C C . GLY A 1 93 ? 47.060 24.266 -17.750 1.00 57.25 93 GLY A C 1
ATOM 664 O O . GLY A 1 93 ? 47.916 25.098 -18.023 1.00 57.25 93 GLY A O 1
ATOM 665 N N . SER A 1 94 ? 47.363 23.172 -17.046 1.00 53.44 94 SER A N 1
ATOM 666 C CA . SER A 1 94 ? 48.761 22.752 -16.896 1.00 53.44 94 SER A CA 1
ATOM 667 C C . SER A 1 94 ? 49.154 21.895 -18.098 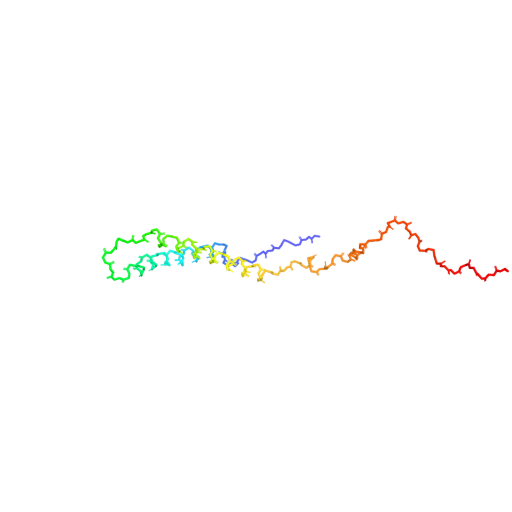1.00 53.44 94 SER A C 1
ATOM 669 O O . SER A 1 94 ? 48.881 20.696 -18.113 1.00 53.44 94 SER A O 1
ATOM 671 N N . GLU A 1 95 ? 49.754 22.514 -19.116 1.00 59.56 95 GLU A N 1
ATOM 672 C CA . GLU A 1 95 ? 50.616 21.792 -20.053 1.00 59.56 95 GLU A CA 1
ATOM 673 C C . GLU A 1 95 ? 51.619 20.960 -19.243 1.00 59.56 95 GLU A C 1
ATOM 675 O O . GLU A 1 95 ? 52.417 21.513 -18.479 1.00 59.56 95 GLU A O 1
ATOM 680 N N . ASP A 1 96 ? 51.557 19.635 -19.394 1.00 61.31 96 ASP A N 1
ATOM 681 C CA . ASP A 1 96 ? 52.643 18.740 -19.011 1.00 61.31 96 ASP A CA 1
ATOM 682 C C . ASP A 1 96 ? 53.870 19.177 -19.821 1.00 61.31 96 ASP A C 1
ATOM 684 O O . ASP A 1 96 ? 54.017 18.847 -20.996 1.00 61.31 96 ASP A O 1
ATOM 688 N N . LYS A 1 97 ? 54.726 20.009 -19.224 1.00 54.75 97 LYS A N 1
A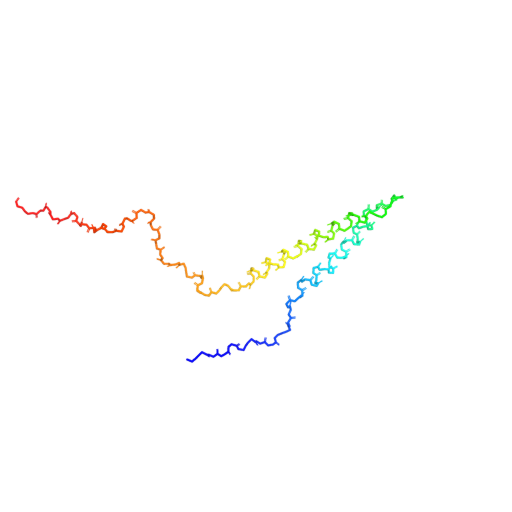TOM 689 C CA . LYS A 1 97 ? 56.075 20.214 -19.741 1.00 54.75 97 LYS A CA 1
ATOM 690 C C . LYS A 1 97 ? 56.876 18.983 -19.363 1.00 54.75 97 LYS A C 1
ATOM 692 O O . LYS A 1 97 ? 57.223 18.810 -18.194 1.00 54.75 97 LYS A O 1
ATOM 697 N N . ASP A 1 98 ? 57.139 18.150 -20.361 1.00 59.41 98 ASP A N 1
ATOM 698 C CA . ASP A 1 98 ? 58.078 17.041 -20.272 1.00 59.41 98 ASP A CA 1
ATOM 699 C C . ASP A 1 98 ? 59.417 17.546 -19.696 1.00 59.41 98 ASP A C 1
ATOM 701 O O . ASP A 1 98 ? 60.010 18.483 -20.240 1.00 59.41 98 ASP A O 1
ATOM 705 N N . PRO A 1 99 ? 59.911 16.981 -18.580 1.00 57.62 99 PRO A N 1
ATOM 706 C CA . PRO A 1 99 ? 61.168 17.397 -17.977 1.00 57.62 99 PRO A CA 1
ATOM 707 C C . PRO A 1 99 ? 62.340 16.669 -18.648 1.00 57.62 99 PRO A C 1
ATOM 709 O O . PRO A 1 99 ? 63.047 15.915 -17.985 1.00 57.62 99 PRO A O 1
ATOM 712 N N . ASP A 1 100 ? 62.537 16.867 -19.953 1.00 56.00 100 ASP A N 1
ATOM 713 C CA . ASP A 1 100 ? 63.660 16.243 -20.675 1.00 56.00 100 ASP A CA 1
ATOM 714 C C . ASP A 1 100 ? 64.309 17.168 -21.722 1.00 56.00 100 ASP A C 1
ATOM 716 O O . ASP A 1 100 ? 64.717 16.753 -22.803 1.00 56.00 100 ASP A O 1
ATOM 720 N N . GLU A 1 101 ? 64.459 18.450 -21.378 1.00 57.81 101 GLU A N 1
ATOM 721 C CA . GLU A 1 101 ? 65.312 19.389 -22.122 1.00 57.81 101 GLU A CA 1
ATOM 722 C C . GLU A 1 101 ? 66.314 20.077 -21.180 1.00 57.81 101 GLU A C 1
ATOM 724 O O . GLU A 1 101 ? 66.331 21.289 -20.986 1.00 57.81 101 GLU A O 1
ATOM 729 N N . SER A 1 102 ? 67.148 19.269 -20.526 1.00 57.03 102 SER A N 1
ATOM 730 C CA . SER A 1 102 ? 68.354 19.735 -19.827 1.00 57.03 102 SER A CA 1
ATOM 731 C C . SER A 1 102 ? 69.483 18.713 -19.956 1.00 57.03 102 SER A C 1
ATOM 733 O O . SER A 1 102 ? 70.064 18.238 -18.981 1.00 57.03 102 SER A O 1
ATOM 735 N N . ARG A 1 103 ? 69.811 18.362 -21.205 1.00 54.94 103 ARG A N 1
ATOM 736 C CA . ARG A 1 103 ? 71.051 17.651 -21.535 1.00 54.94 103 ARG A CA 1
ATOM 737 C C . ARG A 1 103 ? 71.554 18.006 -22.934 1.00 54.94 103 ARG A C 1
ATOM 739 O O . ARG A 1 103 ? 71.516 17.187 -23.846 1.00 54.94 103 ARG A O 1
ATOM 746 N N . ASN A 1 104 ? 72.042 19.229 -23.071 1.00 51.59 104 ASN A N 1
ATOM 747 C CA . ASN A 1 104 ? 73.215 19.565 -23.871 1.00 51.59 104 ASN A CA 1
ATOM 748 C C . ASN A 1 104 ? 73.557 21.018 -23.558 1.00 51.59 104 ASN A C 1
ATOM 750 O O . ASN A 1 104 ? 72.710 21.868 -23.794 1.00 51.59 104 ASN A O 1
ATOM 754 N N . ASP A 1 105 ? 74.719 21.223 -22.935 1.00 52.72 105 ASP A N 1
ATOM 755 C CA . AS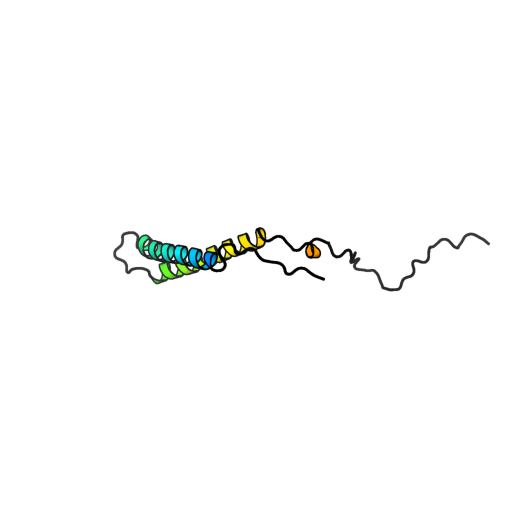P A 1 105 ? 75.696 22.308 -23.123 1.00 52.72 105 ASP A CA 1
ATOM 756 C C . ASP A 1 105 ? 76.852 22.088 -22.129 1.00 52.72 105 ASP A C 1
ATOM 758 O O . ASP A 1 105 ? 76.604 22.097 -20.900 1.00 52.72 105 ASP A O 1
#